Protein AF-A0AAU3UX85-F1 (afdb_monomer_lite)

Secondary structure (DSSP, 8-state):
-HHHHHHHHHHHS---HHHHHHHHHHHHHHHHHHHHHHTT----HHHHHHHHTT---TT-HHHHHHHHHHHHHHHHHHHS----------

Sequence (90 aa):
MAIEADHQVIMELPINVDMLAGLRETARLAATHHSTQIEGNRLTQAQVAEALAGAHFLGRERDEAQVRNYYRALEHIENGPRRHTDPVRT

Structure (mmCIF, N/CA/C/O backbone):
data_AF-A0AAU3UX85-F1
#
_entry.id   AF-A0AAU3UX85-F1
#
loop_
_atom_site.group_PDB
_atom_site.id
_atom_site.type_symbol
_atom_site.label_atom_id
_atom_site.label_alt_id
_atom_site.label_comp_id
_atom_site.label_asym_id
_atom_site.label_entity_id
_atom_site.label_seq_id
_atom_site.pdbx_PDB_ins_code
_atom_site.Cartn_x
_atom_site.Cartn_y
_atom_site.Cartn_z
_atom_site.occupancy
_atom_site.B_iso_or_equiv
_atom_site.auth_seq_id
_atom_site.auth_comp_id
_atom_site.auth_asym_id
_atom_site.auth_atom_id
_atom_site.pdbx_PDB_model_num
ATOM 1 N N . MET A 1 1 ? 13.453 12.149 -20.627 1.00 73.81 1 MET A N 1
ATOM 2 C CA . MET A 1 1 ? 13.486 10.684 -20.806 1.00 73.81 1 MET A CA 1
ATOM 3 C C . MET A 1 1 ? 14.166 9.962 -19.636 1.00 73.81 1 MET A C 1
ATOM 5 O O . MET A 1 1 ? 14.701 8.885 -19.843 1.00 73.81 1 MET A O 1
ATOM 9 N N . ALA A 1 2 ? 14.190 10.522 -18.416 1.00 94.44 2 ALA A N 1
ATOM 10 C CA . ALA A 1 2 ? 14.776 9.812 -17.270 1.00 94.44 2 ALA A CA 1
ATOM 11 C C . ALA A 1 2 ? 13.862 8.663 -16.811 1.00 94.44 2 ALA A C 1
ATOM 13 O O . ALA A 1 2 ? 14.323 7.542 -16.664 1.00 94.44 2 ALA A O 1
ATOM 14 N N . ILE A 1 3 ? 12.551 8.923 -16.727 1.00 96.12 3 ILE A N 1
ATOM 15 C CA . ILE A 1 3 ? 11.530 7.929 -16.358 1.00 96.12 3 ILE A CA 1
ATOM 16 C C . ILE A 1 3 ? 11.565 6.719 -17.302 1.00 96.12 3 ILE A C 1
ATOM 18 O O . ILE A 1 3 ? 11.498 5.581 -16.859 1.00 96.12 3 ILE A O 1
ATOM 22 N N . GLU A 1 4 ? 11.693 6.955 -18.603 1.00 96.00 4 GLU A N 1
ATOM 23 C CA . GLU A 1 4 ? 11.690 5.927 -19.644 1.00 96.00 4 GLU A CA 1
ATOM 24 C C . GLU A 1 4 ? 12.974 5.096 -19.610 1.00 96.00 4 GLU A C 1
ATOM 26 O O . GLU A 1 4 ? 12.925 3.883 -19.811 1.00 96.00 4 GLU A O 1
ATOM 31 N N . ALA A 1 5 ? 14.111 5.732 -19.311 1.00 95.88 5 ALA A N 1
ATOM 32 C CA . ALA A 1 5 ? 15.374 5.035 -19.106 1.00 95.88 5 ALA A CA 1
ATOM 33 C C . ALA A 1 5 ? 15.321 4.147 -17.850 1.00 95.88 5 ALA A C 1
ATOM 35 O O . ALA A 1 5 ? 15.655 2.967 -17.927 1.00 95.88 5 ALA A O 1
ATOM 36 N N . ASP A 1 6 ? 14.827 4.676 -16.728 1.00 96.56 6 ASP A N 1
ATOM 37 C CA . ASP A 1 6 ? 14.680 3.927 -15.473 1.00 96.56 6 ASP A CA 1
ATOM 38 C C . ASP A 1 6 ? 13.677 2.771 -15.619 1.00 96.56 6 ASP A C 1
ATOM 40 O O . ASP A 1 6 ? 13.909 1.661 -15.137 1.00 96.56 6 ASP A O 1
ATOM 44 N N . HIS A 1 7 ? 12.580 2.999 -16.344 1.00 94.38 7 HIS A N 1
ATOM 45 C CA . HIS A 1 7 ? 11.600 1.967 -16.664 1.00 94.38 7 HIS A CA 1
ATOM 46 C C . HIS A 1 7 ? 12.225 0.819 -17.464 1.00 94.38 7 HIS A C 1
ATOM 48 O O . HIS A 1 7 ? 11.982 -0.346 -17.147 1.00 94.38 7 HIS A O 1
ATOM 54 N N . GLN A 1 8 ? 13.041 1.129 -18.478 1.00 95.31 8 GLN A N 1
ATOM 55 C CA . GLN A 1 8 ? 13.715 0.103 -19.272 1.00 95.31 8 GLN A CA 1
ATOM 56 C C . GLN A 1 8 ? 14.653 -0.749 -18.408 1.00 95.31 8 GLN A C 1
ATOM 58 O O . GLN A 1 8 ? 14.621 -1.973 -18.507 1.00 95.31 8 GLN A O 1
ATOM 63 N N . VAL A 1 9 ? 15.411 -0.120 -17.503 1.00 95.19 9 VAL A N 1
ATOM 64 C CA . VAL A 1 9 ? 16.274 -0.834 -16.547 1.00 95.19 9 VAL A CA 1
ATOM 65 C C . VAL A 1 9 ? 15.457 -1.801 -15.689 1.00 95.19 9 VAL A C 1
ATOM 67 O O . VAL A 1 9 ? 15.840 -2.959 -15.552 1.00 95.19 9 VAL A O 1
ATOM 70 N N . ILE A 1 10 ? 14.316 -1.364 -15.143 1.00 92.12 10 ILE A N 1
ATOM 71 C CA . ILE A 1 10 ? 13.448 -2.220 -14.316 1.00 92.12 10 ILE A CA 1
ATOM 72 C C . ILE A 1 10 ? 12.898 -3.408 -15.117 1.00 92.12 10 ILE A C 1
ATOM 74 O O . ILE A 1 10 ? 12.853 -4.520 -14.593 1.00 92.12 10 ILE A O 1
ATOM 78 N N . MET A 1 11 ? 12.502 -3.191 -16.375 1.00 92.44 11 MET A N 1
ATOM 79 C CA . MET A 1 11 ? 11.956 -4.244 -17.242 1.00 92.44 11 MET A CA 1
ATOM 80 C C . MET A 1 11 ? 12.978 -5.330 -17.600 1.00 92.44 11 MET A C 1
ATOM 82 O O . MET A 1 11 ? 12.589 -6.459 -17.895 1.00 92.44 11 MET A O 1
ATOM 86 N N . GLU A 1 12 ? 14.269 -5.006 -17.558 1.00 94.44 12 GLU A N 1
ATOM 87 C CA . GLU A 1 12 ? 15.366 -5.930 -17.861 1.00 94.44 12 GLU A CA 1
ATOM 88 C C . GLU A 1 12 ? 15.929 -6.640 -16.618 1.00 94.44 12 GLU A C 1
ATOM 90 O O . GLU A 1 12 ? 16.748 -7.554 -16.749 1.00 94.44 12 GLU A O 1
ATOM 95 N N . LEU A 1 13 ? 15.500 -6.262 -15.406 1.00 93.88 13 LEU A N 1
ATOM 96 C CA . LEU A 1 13 ? 15.985 -6.891 -14.178 1.00 93.88 13 LEU A CA 1
ATOM 97 C C . LEU A 1 13 ? 15.616 -8.385 -14.134 1.00 93.88 13 LEU A C 1
ATOM 99 O O . LEU A 1 13 ? 14.468 -8.756 -14.395 1.00 93.88 13 LEU A O 1
ATOM 103 N N . PRO A 1 14 ? 16.547 -9.265 -13.720 1.00 94.06 14 PRO A N 1
ATOM 104 C CA . PRO A 1 14 ? 16.254 -10.680 -13.534 1.00 94.06 14 PRO A CA 1
ATOM 105 C C . PRO A 1 14 ? 15.428 -10.880 -12.254 1.00 94.06 14 PRO A C 1
ATOM 107 O O . PRO A 1 14 ? 15.963 -11.166 -11.181 1.00 94.06 14 PRO A O 1
ATOM 110 N N . ILE A 1 15 ? 14.109 -10.710 -12.361 1.00 93.31 15 ILE A N 1
ATOM 111 C CA . ILE A 1 15 ? 13.167 -10.846 -11.247 1.00 93.31 15 ILE A CA 1
ATOM 112 C C . ILE A 1 15 ? 12.530 -12.237 -11.263 1.00 93.31 15 ILE A C 1
ATOM 114 O O . ILE A 1 15 ? 11.856 -12.613 -12.220 1.00 93.31 15 ILE A O 1
ATOM 118 N N . ASN A 1 16 ? 12.719 -13.005 -10.188 1.00 95.44 16 ASN A N 1
ATOM 119 C CA . ASN A 1 16 ? 12.033 -14.286 -10.014 1.00 95.44 16 ASN A CA 1
ATOM 120 C C . ASN A 1 16 ? 10.603 -14.096 -9.465 1.00 95.44 16 ASN A C 1
ATOM 122 O O . ASN A 1 16 ? 10.227 -13.014 -9.013 1.00 95.44 16 ASN A O 1
ATOM 126 N N . VAL A 1 17 ? 9.793 -15.158 -9.517 1.00 94.38 17 VAL A N 1
ATOM 127 C CA . VAL A 1 17 ? 8.363 -15.100 -9.161 1.00 94.38 17 VAL A CA 1
ATOM 128 C C . VAL A 1 17 ? 8.144 -14.702 -7.697 1.00 94.38 17 VAL A C 1
ATOM 130 O O . VAL A 1 17 ? 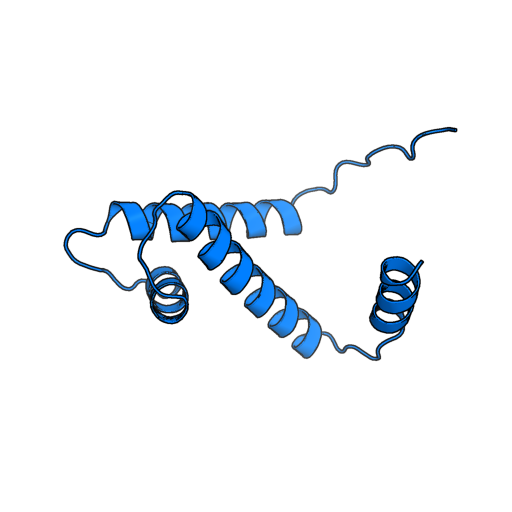7.281 -13.868 -7.427 1.00 94.38 17 VAL A O 1
ATOM 133 N N . ASP A 1 18 ? 8.949 -15.228 -6.773 1.00 96.19 18 ASP A N 1
ATOM 134 C CA . ASP A 1 18 ? 8.821 -14.935 -5.340 1.00 96.19 18 ASP A CA 1
ATOM 135 C C . ASP A 1 18 ? 9.163 -13.472 -5.032 1.00 96.19 18 ASP A C 1
ATOM 137 O O . ASP A 1 18 ? 8.440 -12.786 -4.308 1.00 96.19 18 ASP A O 1
ATOM 141 N N . MET A 1 19 ? 10.227 -12.953 -5.648 1.00 95.88 19 MET A N 1
ATOM 142 C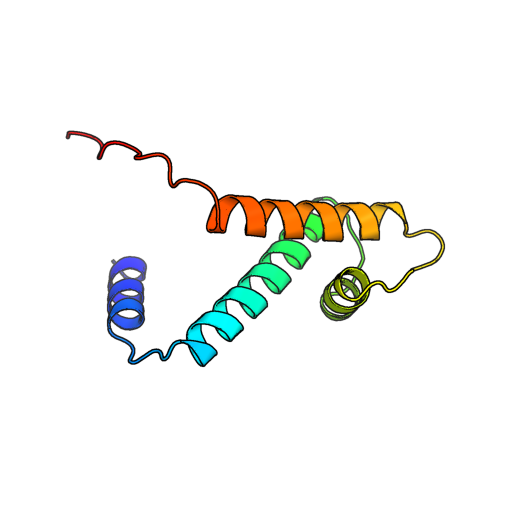 CA . MET A 1 19 ? 10.615 -11.552 -5.520 1.00 95.88 19 MET A CA 1
ATOM 143 C C . MET A 1 19 ? 9.559 -10.63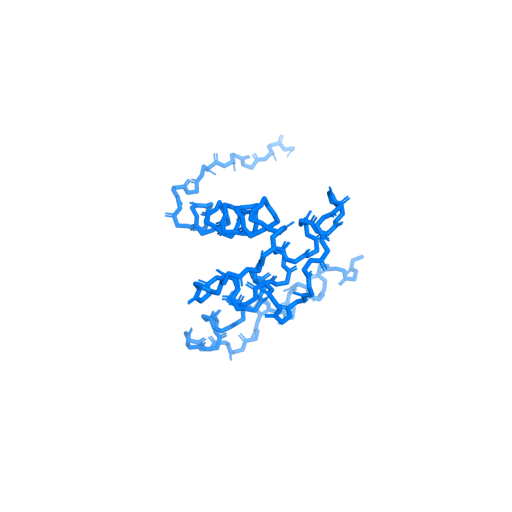1 -6.130 1.00 95.88 19 MET A C 1
ATOM 145 O O . MET A 1 19 ? 9.213 -9.619 -5.525 1.00 95.88 19 MET A O 1
ATOM 149 N N . LEU A 1 20 ? 8.998 -10.984 -7.291 1.00 93.88 20 LEU A N 1
ATOM 150 C CA . LEU A 1 20 ? 7.907 -10.220 -7.896 1.00 93.88 20 LEU A CA 1
ATOM 151 C C . LEU A 1 20 ? 6.672 -10.177 -6.985 1.00 93.88 20 LEU A C 1
ATOM 153 O O . LEU A 1 20 ? 6.041 -9.126 -6.864 1.00 93.88 20 LEU A O 1
ATOM 157 N N . ALA A 1 21 ? 6.329 -11.296 -6.342 1.00 93.94 21 ALA A N 1
ATOM 158 C CA . ALA A 1 21 ? 5.221 -11.358 -5.396 1.00 93.94 21 ALA A CA 1
ATOM 159 C C . ALA A 1 21 ? 5.458 -10.429 -4.193 1.00 93.94 21 ALA A C 1
ATOM 161 O O . ALA A 1 21 ? 4.594 -9.606 -3.885 1.00 93.94 21 ALA A O 1
ATOM 162 N N . GLY A 1 22 ? 6.649 -10.478 -3.587 1.00 96.00 22 GLY A N 1
ATOM 163 C CA . GLY A 1 22 ? 7.009 -9.607 -2.463 1.00 96.00 22 GLY A CA 1
ATOM 164 C C . GLY A 1 22 ? 7.066 -8.117 -2.830 1.00 96.00 22 GLY A C 1
ATOM 165 O O . GLY A 1 22 ? 6.596 -7.268 -2.069 1.00 96.00 22 GLY A O 1
ATOM 166 N N . LEU A 1 23 ? 7.576 -7.777 -4.020 1.00 95.31 23 LEU A N 1
ATOM 167 C CA . LEU A 1 23 ? 7.577 -6.398 -4.523 1.00 95.31 23 LEU A CA 1
ATOM 168 C C . LEU A 1 23 ? 6.149 -5.868 -4.707 1.00 95.31 23 LEU A C 1
ATOM 170 O O . LEU A 1 23 ? 5.857 -4.747 -4.292 1.00 95.31 23 LEU A O 1
ATOM 174 N N . ARG A 1 24 ? 5.244 -6.677 -5.274 1.00 94.44 24 ARG A N 1
ATOM 175 C CA . ARG A 1 24 ? 3.824 -6.313 -5.421 1.00 94.44 24 ARG A CA 1
ATOM 176 C C . ARG A 1 24 ? 3.131 -6.142 -4.077 1.00 94.44 24 ARG A C 1
ATOM 178 O O . ARG A 1 24 ? 2.392 -5.180 -3.894 1.00 94.44 24 ARG A O 1
ATOM 185 N N . GLU A 1 25 ? 3.379 -7.037 -3.128 1.00 95.06 25 GLU A N 1
ATOM 186 C CA . GLU A 1 25 ? 2.835 -6.922 -1.774 1.00 95.06 25 GLU A CA 1
ATOM 187 C C . GLU A 1 25 ? 3.293 -5.626 -1.091 1.00 95.06 25 GLU A C 1
ATOM 189 O O . GLU A 1 25 ? 2.464 -4.848 -0.616 1.00 95.06 25 GLU A O 1
ATOM 194 N N . THR A 1 26 ? 4.596 -5.338 -1.140 1.00 96.38 26 THR A N 1
ATOM 195 C CA . THR A 1 26 ? 5.175 -4.106 -0.583 1.00 96.38 26 THR A CA 1
ATOM 196 C C . THR A 1 26 ? 4.576 -2.862 -1.241 1.00 96.38 26 THR A C 1
ATOM 198 O O . THR A 1 26 ? 4.200 -1.911 -0.552 1.00 96.38 26 THR A O 1
ATOM 201 N N . ALA A 1 27 ? 4.429 -2.877 -2.569 1.00 96.56 27 ALA A N 1
ATOM 202 C CA . ALA A 1 27 ? 3.829 -1.780 -3.317 1.00 96.56 27 ALA A CA 1
ATOM 203 C C . ALA A 1 27 ? 2.356 -1.560 -2.935 1.00 96.56 27 ALA A C 1
ATOM 205 O O . ALA A 1 27 ? 1.958 -0.419 -2.706 1.00 96.56 27 ALA A O 1
ATOM 206 N N . ARG A 1 28 ? 1.555 -2.627 -2.793 1.00 96.56 28 ARG A N 1
ATOM 207 C CA . ARG A 1 28 ? 0.149 -2.516 -2.362 1.00 96.56 28 ARG A CA 1
ATOM 208 C C . ARG A 1 28 ? 0.017 -1.977 -0.941 1.00 96.56 28 ARG A C 1
ATOM 210 O O . ARG A 1 28 ? -0.852 -1.137 -0.699 1.00 96.56 28 ARG A O 1
ATOM 217 N N . LEU A 1 29 ? 0.876 -2.407 -0.014 1.00 97.75 29 LEU A N 1
ATOM 218 C CA . LEU A 1 29 ? 0.905 -1.877 1.355 1.00 97.75 29 LEU A CA 1
ATOM 219 C C . LEU A 1 29 ? 1.221 -0.376 1.369 1.00 97.75 29 LEU A C 1
ATOM 221 O O . LEU A 1 29 ? 0.488 0.401 1.984 1.00 97.75 29 LEU A O 1
ATOM 225 N N . ALA A 1 30 ? 2.264 0.045 0.647 1.00 98.12 30 ALA A N 1
ATOM 226 C CA . ALA A 1 30 ? 2.656 1.450 0.554 1.00 98.12 30 ALA A CA 1
ATOM 227 C C . ALA A 1 30 ? 1.575 2.311 -0.121 1.00 98.12 30 ALA A C 1
ATOM 229 O O . ALA A 1 30 ? 1.212 3.370 0.396 1.00 98.12 30 ALA A O 1
ATOM 230 N N . ALA A 1 31 ? 1.007 1.833 -1.233 1.00 98.06 31 ALA A N 1
ATOM 231 C CA . ALA A 1 31 ? -0.077 2.510 -1.938 1.00 98.06 31 ALA A CA 1
ATOM 232 C C . ALA A 1 31 ? -1.314 2.672 -1.046 1.00 98.06 31 ALA A C 1
ATOM 234 O O . ALA A 1 31 ? -1.901 3.751 -1.004 1.00 98.06 31 ALA A O 1
ATOM 235 N N . THR A 1 32 ? -1.674 1.635 -0.285 1.00 98.44 32 THR A N 1
ATOM 236 C CA . THR A 1 32 ? -2.792 1.691 0.666 1.00 98.44 32 THR A CA 1
ATOM 237 C C . THR A 1 32 ? -2.537 2.707 1.773 1.00 98.44 32 THR A C 1
ATOM 239 O O . THR A 1 32 ? -3.411 3.527 2.062 1.00 98.44 32 THR A O 1
ATOM 242 N N . HIS A 1 33 ? -1.341 2.693 2.369 1.00 98.62 33 HIS A N 1
ATOM 243 C CA . HIS A 1 33 ? -0.988 3.631 3.431 1.00 98.62 33 HIS A CA 1
ATOM 244 C C . HIS A 1 33 ? -1.082 5.079 2.948 1.00 98.62 33 HIS A C 1
ATOM 246 O O . HIS A 1 33 ? -1.842 5.859 3.515 1.00 98.62 33 HIS A O 1
ATOM 252 N N . HIS A 1 34 ? -0.376 5.433 1.875 1.00 98.44 34 HIS A N 1
ATOM 253 C CA . HIS A 1 34 ? -0.335 6.821 1.426 1.00 98.44 34 HIS A CA 1
ATOM 254 C C . HIS A 1 34 ? -1.667 7.301 0.843 1.00 98.44 34 HIS A C 1
ATOM 256 O O . HIS A 1 34 ? -2.062 8.431 1.117 1.00 98.44 34 HIS A O 1
ATOM 262 N N . SER A 1 35 ? -2.400 6.452 0.117 1.00 98.19 35 SER A N 1
ATOM 263 C CA . SER A 1 35 ? -3.694 6.849 -0.461 1.00 98.19 35 SER A CA 1
ATOM 264 C C . SER A 1 35 ? -4.751 7.093 0.609 1.00 98.19 35 SER A C 1
ATOM 266 O O . SER A 1 35 ? -5.485 8.069 0.543 1.00 98.19 35 SER A O 1
ATOM 268 N N . THR A 1 36 ? -4.800 6.261 1.650 1.00 98.25 36 THR A N 1
ATOM 269 C CA . THR A 1 36 ? -5.734 6.507 2.760 1.00 98.25 36 THR A CA 1
ATOM 270 C C . THR A 1 36 ? -5.261 7.658 3.656 1.00 98.25 36 THR A C 1
ATOM 272 O O . THR A 1 36 ? -6.080 8.407 4.188 1.00 98.25 36 THR A O 1
ATOM 275 N N . GLN A 1 37 ? -3.946 7.857 3.801 1.00 98.44 37 GLN A N 1
ATOM 276 C CA . GLN A 1 37 ? -3.373 8.946 4.597 1.00 98.44 37 GLN A CA 1
ATOM 277 C C . GLN A 1 37 ? -3.719 10.330 4.037 1.00 98.44 37 GLN A C 1
ATOM 279 O O . GLN A 1 37 ? -4.067 11.221 4.814 1.00 98.44 37 GLN A O 1
ATOM 284 N N . ILE A 1 38 ? -3.676 10.523 2.712 1.00 98.19 38 ILE A N 1
ATOM 285 C CA . ILE A 1 38 ? -4.068 11.805 2.097 1.00 98.19 38 ILE A CA 1
ATOM 286 C C . ILE A 1 38 ? -5.560 12.123 2.295 1.00 98.19 38 ILE A C 1
ATOM 288 O O . ILE A 1 38 ? -5.944 13.289 2.275 1.00 98.19 38 ILE A O 1
ATOM 292 N N . GLU A 1 39 ? -6.387 11.107 2.554 1.00 97.06 39 GLU A N 1
ATOM 293 C CA . GLU A 1 39 ? -7.810 11.242 2.893 1.00 97.06 39 GLU A CA 1
ATOM 294 C C . GLU A 1 39 ? -8.055 11.447 4.404 1.00 97.06 39 GLU A C 1
ATOM 296 O O . GLU A 1 39 ? -9.197 11.586 4.849 1.00 97.06 39 GLU A O 1
ATOM 301 N N . GLY A 1 40 ? -6.989 11.504 5.210 1.00 97.69 40 GLY A N 1
ATOM 302 C CA . GLY A 1 40 ? -7.044 11.782 6.646 1.00 97.69 40 GLY A CA 1
ATOM 303 C C . GLY A 1 40 ? -6.971 10.553 7.553 1.00 97.69 40 GLY A C 1
ATOM 304 O O . GLY A 1 40 ? -7.102 10.707 8.772 1.00 97.69 40 GLY A O 1
ATOM 305 N N . ASN A 1 41 ? -6.733 9.356 7.005 1.00 98.38 41 ASN A N 1
ATOM 306 C CA . ASN A 1 41 ? -6.439 8.167 7.805 1.00 98.38 41 ASN A CA 1
ATOM 307 C C . ASN A 1 41 ? -5.134 8.373 8.593 1.00 98.38 41 ASN A C 1
ATOM 309 O O . ASN A 1 41 ? -4.139 8.863 8.056 1.00 98.38 41 ASN A O 1
ATOM 313 N N . ARG A 1 42 ? -5.129 8.015 9.882 1.00 97.25 42 ARG A N 1
ATOM 314 C CA . ARG A 1 42 ? -3.972 8.241 10.770 1.00 97.25 42 ARG A CA 1
ATOM 315 C C . ARG A 1 42 ? -3.241 6.963 11.176 1.00 97.25 42 ARG A C 1
ATOM 317 O O . ARG A 1 42 ? -2.367 7.042 12.037 1.00 97.25 42 ARG A O 1
ATOM 324 N N . LEU A 1 43 ? -3.602 5.808 10.616 1.00 98.25 43 LEU A N 1
ATOM 325 C CA . LEU A 1 43 ? -2.850 4.575 10.836 1.00 98.25 43 LEU A CA 1
ATOM 326 C C . LEU A 1 43 ? -1.449 4.709 10.232 1.00 98.25 43 LEU A C 1
ATOM 328 O O . LEU A 1 43 ? -1.280 5.189 9.109 1.00 98.25 43 LEU A O 1
ATOM 332 N N . THR A 1 44 ? -0.433 4.289 10.982 1.00 98.19 44 THR A N 1
ATOM 333 C CA . THR A 1 44 ? 0.942 4.206 10.473 1.00 98.19 44 THR A CA 1
ATOM 334 C C . THR A 1 44 ? 1.067 3.084 9.441 1.00 98.19 44 THR A C 1
ATOM 336 O O . THR A 1 44 ? 0.231 2.184 9.388 1.00 98.19 44 THR A O 1
ATOM 339 N N . GLN A 1 45 ? 2.137 3.078 8.644 1.00 97.62 45 GLN A N 1
ATOM 340 C CA . GLN A 1 45 ? 2.388 1.988 7.695 1.00 97.62 45 GLN A CA 1
ATOM 341 C C . GLN A 1 45 ? 2.427 0.603 8.372 1.00 97.62 45 GLN A C 1
ATOM 343 O O . GLN A 1 45 ? 1.912 -0.364 7.816 1.00 97.62 45 GLN A O 1
ATOM 348 N N . ALA A 1 46 ? 2.975 0.509 9.588 1.00 97.94 46 ALA A N 1
ATOM 349 C CA . ALA A 1 46 ? 2.953 -0.729 10.369 1.00 97.94 46 ALA A CA 1
ATOM 350 C C . ALA A 1 46 ? 1.520 -1.122 10.767 1.00 97.94 46 ALA A C 1
ATOM 352 O O . ALA A 1 46 ? 1.108 -2.260 10.559 1.00 97.94 46 ALA A O 1
ATOM 353 N N . GLN A 1 47 ? 0.722 -0.161 11.240 1.00 98.12 47 GLN A N 1
ATOM 354 C CA . GLN A 1 47 ? -0.677 -0.401 11.604 1.00 98.12 47 GLN A CA 1
ATOM 355 C C . GLN A 1 47 ? -1.563 -0.746 10.402 1.00 98.12 47 GLN A C 1
ATOM 357 O O . GLN A 1 47 ? -2.547 -1.460 10.558 1.00 98.12 47 GLN A O 1
ATOM 362 N N . VAL A 1 48 ? -1.229 -0.273 9.197 1.00 98.31 48 VAL A N 1
ATOM 363 C CA . VAL A 1 48 ? -1.884 -0.707 7.954 1.00 98.31 48 VAL A CA 1
ATOM 364 C C . VAL A 1 48 ? -1.669 -2.205 7.739 1.00 98.31 48 VAL A C 1
ATOM 366 O O . VAL A 1 48 ? -2.637 -2.921 7.491 1.00 98.31 48 VAL A O 1
ATOM 369 N N . ALA A 1 49 ? -0.434 -2.693 7.887 1.00 98.00 49 ALA A N 1
ATOM 370 C CA . ALA A 1 49 ? -0.142 -4.123 7.787 1.00 98.00 49 ALA A CA 1
ATOM 371 C C . ALA A 1 49 ? -0.875 -4.930 8.876 1.00 98.00 49 ALA A C 1
ATOM 373 O O . ALA A 1 49 ? -1.498 -5.946 8.576 1.00 98.00 49 ALA A O 1
ATOM 374 N N . GLU A 1 50 ? -0.890 -4.440 10.118 1.00 98.31 50 GLU A N 1
ATOM 375 C CA . GLU A 1 50 ? -1.637 -5.056 11.222 1.00 98.31 50 GLU A CA 1
ATOM 376 C C . GLU A 1 50 ? -3.154 -5.089 10.952 1.00 98.31 50 GLU A C 1
ATOM 378 O O . GLU A 1 50 ? -3.795 -6.122 11.147 1.00 98.31 50 GLU A O 1
ATOM 383 N N . ALA A 1 51 ? -3.743 -3.997 10.449 1.00 97.75 51 ALA A N 1
ATOM 384 C CA . ALA A 1 51 ? -5.167 -3.921 10.108 1.00 97.75 51 ALA A CA 1
ATOM 385 C C . ALA A 1 51 ? -5.559 -4.925 9.012 1.00 97.75 51 ALA A C 1
ATOM 387 O O . ALA A 1 51 ? -6.661 -5.483 9.042 1.00 97.75 51 ALA A O 1
ATOM 388 N N . LEU A 1 52 ? -4.665 -5.156 8.044 1.00 97.38 52 LEU A N 1
ATOM 389 C CA . LEU A 1 52 ? -4.836 -6.162 6.993 1.00 97.38 52 LEU A CA 1
ATOM 390 C C . LEU A 1 52 ? -4.666 -7.589 7.527 1.00 97.38 52 LEU A C 1
ATOM 392 O O . LEU A 1 52 ? -5.364 -8.488 7.062 1.00 97.38 52 LEU A O 1
ATOM 396 N N . ALA A 1 53 ? -3.829 -7.781 8.549 1.00 97.31 53 ALA A N 1
ATOM 397 C CA . ALA A 1 53 ? -3.712 -9.033 9.298 1.00 97.31 53 ALA A CA 1
ATOM 398 C C . ALA A 1 53 ? -4.880 -9.283 10.280 1.00 97.31 53 ALA A C 1
ATOM 400 O O . ALA A 1 53 ? -4.926 -10.327 10.927 1.00 97.31 53 ALA A O 1
ATOM 401 N N . GLY A 1 54 ? -5.838 -8.354 10.382 1.00 96.38 54 GLY A N 1
ATOM 402 C CA . GLY A 1 54 ? -7.044 -8.496 11.203 1.00 96.38 54 GLY A CA 1
ATOM 403 C C . GLY A 1 54 ? -6.979 -7.822 12.575 1.00 96.38 54 GLY A C 1
ATOM 404 O O . GLY A 1 54 ? -7.839 -8.087 13.412 1.00 96.38 54 GLY A O 1
ATOM 405 N N . ALA A 1 55 ? -5.994 -6.956 12.823 1.00 96.62 55 ALA A N 1
ATOM 406 C CA . ALA A 1 55 ? -5.960 -6.149 14.038 1.00 96.62 55 ALA A CA 1
ATOM 407 C C . ALA A 1 55 ? -7.121 -5.142 14.095 1.00 96.62 55 ALA A C 1
ATOM 409 O O . ALA A 1 55 ? -7.614 -4.661 13.069 1.00 96.62 55 ALA A O 1
ATOM 410 N N . HIS A 1 56 ? -7.502 -4.798 15.326 1.00 97.12 56 HIS A N 1
ATOM 411 C CA . HIS A 1 56 ? -8.522 -3.805 15.634 1.00 97.12 56 HIS A CA 1
ATOM 412 C C . HIS A 1 56 ? -7.958 -2.702 16.527 1.00 97.12 56 HIS A C 1
ATOM 414 O O . HIS A 1 56 ? -7.257 -2.960 17.507 1.00 97.12 56 HIS A O 1
ATOM 420 N N . PHE A 1 57 ? -8.310 -1.467 16.203 1.00 96.19 57 PHE A N 1
ATOM 421 C CA . PHE A 1 57 ? -7.876 -0.244 16.847 1.00 96.19 57 PHE A CA 1
ATOM 422 C C . PHE A 1 57 ? -9.121 0.505 17.334 1.00 96.19 57 PHE A C 1
ATOM 424 O O . PHE A 1 57 ? -9.880 1.071 16.548 1.00 96.19 57 PHE A O 1
ATOM 431 N N . LEU A 1 58 ? -9.331 0.516 18.653 1.00 95.44 58 LEU A N 1
ATOM 432 C CA . LEU A 1 58 ? -10.500 1.141 19.277 1.00 95.44 58 LEU A CA 1
ATOM 433 C C . LEU A 1 58 ? -10.649 2.614 18.848 1.00 95.44 58 LEU A C 1
ATOM 435 O O . LEU A 1 58 ? -9.702 3.399 18.959 1.00 95.44 58 LEU A O 1
ATOM 439 N N . GLY A 1 59 ? -11.836 2.996 18.373 1.00 96.12 59 GLY A N 1
ATOM 440 C CA . GLY A 1 59 ? -12.131 4.350 17.892 1.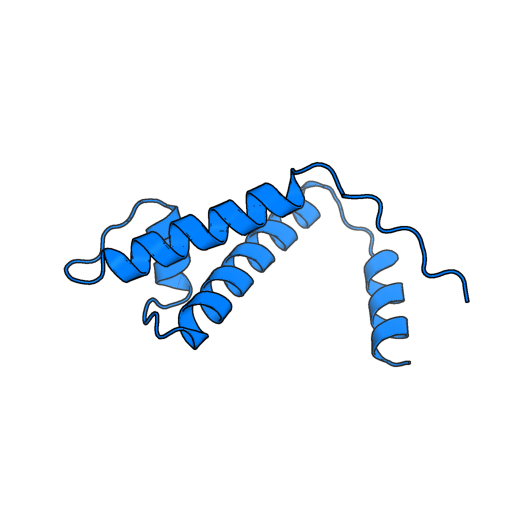00 96.12 59 GLY A CA 1
ATOM 441 C C . GLY A 1 59 ? -11.549 4.671 16.510 1.00 96.12 59 GLY A C 1
ATOM 442 O O . GLY A 1 59 ? -11.583 5.829 16.082 1.00 96.12 59 GLY A O 1
ATOM 443 N N . ARG A 1 60 ? -10.982 3.675 15.819 1.00 97.12 60 ARG A N 1
ATOM 444 C CA . ARG A 1 60 ? -10.392 3.770 14.474 1.00 97.12 60 ARG A CA 1
ATOM 445 C C . ARG A 1 60 ? -10.995 2.755 13.506 1.00 97.12 60 ARG A C 1
ATOM 447 O O . ARG A 1 60 ? -10.433 2.497 12.446 1.00 97.12 60 ARG A O 1
ATOM 454 N N . GLU A 1 61 ? -12.180 2.242 13.805 1.00 97.31 61 GLU A N 1
ATOM 455 C CA . GLU A 1 61 ? -12.862 1.210 13.023 1.00 97.31 61 GLU A CA 1
ATOM 456 C C . GLU A 1 61 ? -13.096 1.672 11.572 1.00 97.31 61 GLU A C 1
ATOM 458 O O . GLU A 1 61 ? -12.985 0.893 10.622 1.00 97.31 61 GLU A O 1
ATOM 463 N N . ARG A 1 62 ? -13.360 2.974 11.384 1.00 96.75 62 ARG A N 1
ATOM 464 C CA . ARG A 1 62 ? -13.468 3.599 10.057 1.00 96.75 62 ARG A CA 1
ATOM 465 C C . ARG A 1 62 ? -12.132 3.609 9.306 1.00 96.75 62 ARG A C 1
ATOM 467 O O . ARG A 1 62 ? -12.129 3.368 8.098 1.00 96.75 62 ARG A O 1
ATOM 474 N N . ASP A 1 63 ? -11.029 3.912 9.988 1.00 97.88 63 ASP A N 1
ATOM 475 C CA . ASP A 1 63 ? -9.689 3.949 9.389 1.00 97.88 63 ASP A CA 1
ATOM 476 C C . ASP A 1 63 ? -9.279 2.536 8.943 1.00 97.88 63 ASP A C 1
ATOM 478 O O . ASP A 1 63 ? -8.808 2.344 7.821 1.00 97.88 63 ASP A O 1
ATOM 482 N N . GLU A 1 64 ? -9.547 1.525 9.772 1.00 98.31 64 GLU A N 1
ATOM 483 C CA . GLU A 1 64 ? -9.329 0.124 9.413 1.00 98.31 64 GLU A CA 1
ATOM 484 C C . GLU A 1 64 ? -10.156 -0.318 8.200 1.00 98.31 64 GLU A C 1
ATOM 486 O O . GLU A 1 64 ? -9.655 -1.004 7.307 1.00 98.31 64 GLU A O 1
ATOM 491 N N . ALA A 1 65 ? -11.445 0.044 8.170 1.00 97.88 65 ALA A N 1
ATOM 492 C CA . ALA A 1 65 ? -12.333 -0.319 7.075 1.00 97.88 65 ALA A CA 1
ATOM 493 C C . ALA A 1 65 ? -11.860 0.298 5.753 1.00 97.88 65 ALA A C 1
ATOM 495 O O . ALA A 1 65 ? -11.846 -0.393 4.736 1.00 97.88 65 ALA A O 1
ATOM 496 N N . GLN A 1 66 ? -11.421 1.561 5.765 1.00 98.00 66 GLN A N 1
ATOM 497 C CA . GLN A 1 66 ? -10.836 2.208 4.587 1.00 98.00 66 GLN A CA 1
ATOM 498 C C . GLN A 1 66 ? -9.581 1.481 4.103 1.00 98.00 66 GLN A C 1
ATOM 500 O O . GLN A 1 66 ? -9.493 1.170 2.918 1.00 98.00 66 GLN A O 1
ATOM 505 N N . VAL A 1 67 ? -8.659 1.139 5.010 1.00 98.56 67 VAL A N 1
ATOM 506 C CA . VAL A 1 67 ? -7.446 0.373 4.680 1.00 98.56 67 VAL A CA 1
ATOM 507 C C . VAL A 1 67 ? -7.793 -0.962 4.024 1.00 98.56 67 VAL A C 1
ATOM 509 O O . VAL A 1 67 ? -7.320 -1.250 2.924 1.00 98.56 67 VAL A O 1
ATOM 512 N N . ARG A 1 68 ? -8.664 -1.762 4.653 1.00 98.38 68 ARG A N 1
ATOM 513 C CA . ARG A 1 68 ? -9.059 -3.079 4.125 1.00 98.38 68 ARG A CA 1
ATOM 514 C C . ARG A 1 68 ? -9.759 -2.968 2.773 1.00 98.38 68 ARG A C 1
ATOM 516 O O . ARG A 1 68 ? -9.497 -3.771 1.881 1.00 98.38 68 ARG A O 1
ATOM 523 N N . ASN A 1 69 ? -10.643 -1.987 2.613 1.00 97.94 69 ASN A N 1
ATOM 524 C CA . ASN A 1 69 ? -11.391 -1.799 1.374 1.00 97.94 69 ASN A CA 1
ATOM 525 C C . ASN A 1 69 ? -10.489 -1.318 0.234 1.00 97.94 69 ASN A C 1
ATOM 527 O O . ASN A 1 69 ? -10.588 -1.848 -0.870 1.00 97.94 69 ASN A O 1
ATOM 531 N N . TYR A 1 70 ? -9.591 -0.367 0.497 1.00 98.06 70 TYR A N 1
ATOM 532 C CA . TYR A 1 70 ? -8.658 0.133 -0.509 1.00 98.06 70 TYR A CA 1
ATOM 533 C C . TYR A 1 70 ? -7.684 -0.963 -0.959 1.00 98.06 70 TYR A C 1
ATOM 535 O O . TYR A 1 70 ? -7.513 -1.181 -2.157 1.00 98.06 70 TYR A O 1
ATOM 543 N N . TYR A 1 71 ? -7.124 -1.730 -0.018 1.00 97.81 71 TYR A N 1
ATOM 544 C CA . TYR A 1 71 ? -6.242 -2.853 -0.344 1.00 97.81 71 TYR A CA 1
ATOM 545 C C . TYR A 1 71 ? -6.943 -3.904 -1.223 1.00 97.81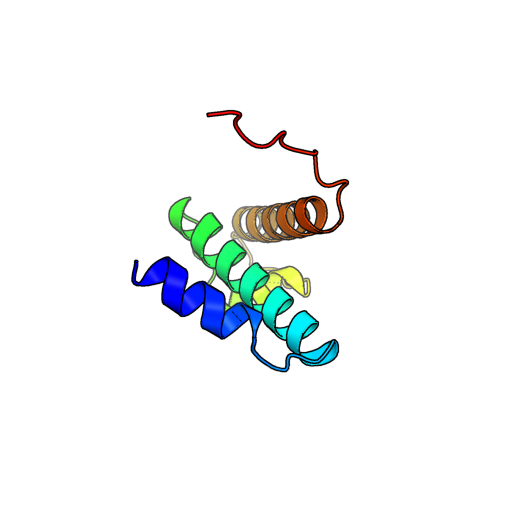 71 TYR A C 1
ATOM 547 O O . TYR A 1 71 ? -6.398 -4.335 -2.239 1.00 97.81 71 TYR A O 1
ATOM 555 N N . ARG A 1 72 ? -8.193 -4.266 -0.890 1.00 96.38 72 ARG A N 1
ATOM 556 C CA . ARG A 1 72 ? -9.019 -5.174 -1.711 1.00 96.38 72 ARG A CA 1
ATOM 557 C C . ARG A 1 72 ? -9.323 -4.607 -3.097 1.00 96.38 72 ARG A C 1
ATOM 559 O O . ARG A 1 72 ? -9.391 -5.365 -4.060 1.00 96.38 72 ARG A O 1
ATOM 566 N N . ALA A 1 73 ? -9.508 -3.293 -3.219 1.00 96.25 73 ALA A N 1
ATOM 567 C CA . ALA A 1 73 ? -9.715 -2.653 -4.514 1.00 96.25 73 ALA A CA 1
ATOM 568 C C . ALA A 1 73 ? -8.470 -2.772 -5.409 1.00 96.25 73 ALA A C 1
ATOM 570 O O . ALA A 1 73 ? -8.610 -3.106 -6.585 1.00 96.25 73 ALA A O 1
ATOM 571 N N . LEU A 1 74 ? -7.264 -2.578 -4.858 1.00 95.12 74 LEU A N 1
ATOM 572 C CA . LEU A 1 74 ? -6.012 -2.798 -5.594 1.00 95.12 74 LEU A CA 1
ATOM 573 C C . LEU A 1 74 ? -5.881 -4.252 -6.068 1.00 95.12 74 LEU A C 1
ATOM 575 O O . LEU A 1 74 ? -5.600 -4.493 -7.240 1.00 95.12 74 LEU A O 1
ATOM 579 N N . GLU A 1 75 ? -6.151 -5.218 -5.187 1.00 93.62 75 GLU A N 1
ATOM 580 C CA . GLU A 1 75 ? -6.130 -6.643 -5.538 1.00 93.62 75 GLU A CA 1
ATOM 581 C C . GLU A 1 75 ? -7.135 -6.977 -6.652 1.00 93.62 75 GLU A C 1
ATOM 583 O O . GLU A 1 75 ? -6.821 -7.720 -7.585 1.00 93.62 75 GLU A O 1
ATOM 588 N N . HIS A 1 76 ? -8.336 -6.397 -6.597 1.00 93.62 76 HIS A N 1
ATOM 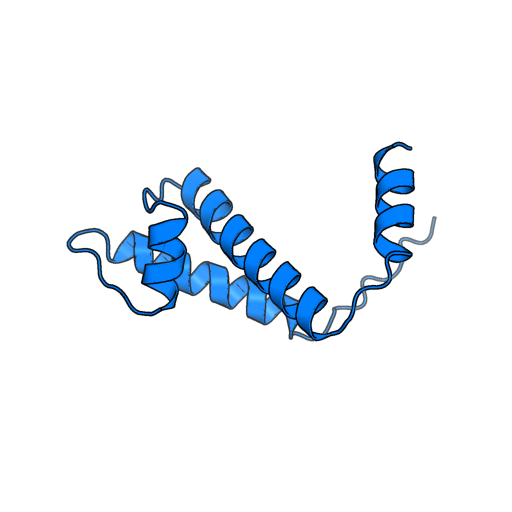589 C CA . HIS A 1 76 ? -9.345 -6.585 -7.635 1.00 93.62 76 HIS A CA 1
ATOM 590 C C . HIS A 1 76 ? -8.911 -6.007 -8.990 1.00 93.62 76 HIS A C 1
ATOM 592 O O . HIS A 1 76 ? -9.175 -6.622 -10.020 1.00 93.62 76 HIS A O 1
ATOM 598 N N . ILE A 1 77 ? -8.240 -4.852 -9.009 1.00 91.81 77 ILE A N 1
ATOM 599 C CA . ILE A 1 77 ? -7.728 -4.239 -10.245 1.00 91.81 77 ILE A CA 1
ATOM 600 C C . ILE A 1 77 ? -6.620 -5.099 -10.863 1.00 91.81 77 ILE A C 1
ATOM 602 O O . ILE A 1 77 ? -6.602 -5.289 -12.078 1.00 91.81 77 ILE A O 1
ATOM 606 N N . GLU A 1 78 ? -5.718 -5.637 -10.044 1.00 89.06 78 GLU A N 1
ATOM 607 C CA . GLU A 1 78 ? -4.608 -6.470 -10.516 1.00 89.06 78 GLU A CA 1
ATOM 608 C C . GLU A 1 78 ? -5.069 -7.829 -11.060 1.00 89.06 78 GLU A C 1
ATOM 610 O O . GLU A 1 78 ? -4.547 -8.293 -12.075 1.00 89.06 78 GLU A O 1
ATOM 615 N N . ASN A 1 79 ? -6.052 -8.455 -10.406 1.00 88.50 79 ASN A N 1
ATOM 616 C CA . ASN A 1 79 ? -6.570 -9.774 -10.784 1.00 88.50 79 ASN A CA 1
ATOM 617 C C . ASN A 1 79 ? -7.748 -9.710 -11.769 1.00 88.50 79 ASN A C 1
ATOM 619 O O . ASN A 1 79 ? -8.151 -10.729 -12.334 1.00 88.50 79 ASN A O 1
ATOM 623 N N . GLY A 1 80 ? -8.337 -8.529 -11.948 1.00 81.44 80 GLY A N 1
ATOM 624 C CA . GLY A 1 80 ? -9.458 -8.308 -12.846 1.00 81.44 80 GLY A CA 1
ATOM 625 C C . GLY A 1 80 ? -9.056 -8.418 -14.320 1.00 81.44 80 GLY A C 1
ATOM 626 O O . GLY A 1 80 ? -7.878 -8.311 -14.676 1.00 81.44 80 GLY A O 1
ATOM 627 N N . PRO A 1 81 ? -10.029 -8.608 -15.229 1.00 71.75 81 PRO A N 1
ATOM 628 C CA . PRO A 1 81 ? -9.750 -8.563 -16.654 1.00 71.75 81 PRO A CA 1
ATOM 629 C C . PRO A 1 81 ? -9.179 -7.187 -17.000 1.00 71.75 81 PRO A C 1
ATOM 631 O O . PRO A 1 81 ? -9.854 -6.167 -16.835 1.00 71.75 81 PRO A O 1
ATOM 634 N N . ARG A 1 82 ? -7.935 -7.154 -17.500 1.00 68.19 82 ARG A N 1
ATOM 635 C CA . ARG A 1 82 ? -7.362 -5.936 -18.078 1.00 68.19 82 ARG A CA 1
ATOM 636 C C . ARG A 1 82 ? -8.305 -5.483 -19.181 1.00 68.19 82 ARG A C 1
ATOM 638 O O . ARG A 1 82 ? -8.406 -6.145 -20.215 1.00 68.19 82 ARG A O 1
ATOM 645 N N . ARG A 1 83 ? -9.014 -4.372 -18.964 1.00 60.88 83 ARG A N 1
ATOM 646 C CA . ARG A 1 83 ? -9.712 -3.708 -20.063 1.00 60.88 83 ARG A CA 1
ATOM 647 C C . ARG A 1 83 ? -8.634 -3.395 -21.094 1.00 60.88 83 ARG A C 1
ATOM 649 O O . ARG A 1 83 ? -7.666 -2.716 -20.764 1.00 60.88 83 ARG A O 1
ATOM 656 N N . HIS A 1 84 ? -8.758 -3.959 -22.293 1.00 50.03 84 HIS A N 1
ATOM 657 C CA . HIS A 1 84 ? -7.967 -3.527 -23.438 1.00 50.03 84 HIS A CA 1
ATOM 658 C C . HIS A 1 84 ? -8.289 -2.044 -23.626 1.00 50.03 84 HIS A C 1
ATOM 660 O O . HIS A 1 84 ? -9.352 -1.688 -24.126 1.00 50.03 84 HIS A O 1
ATOM 666 N N . THR A 1 85 ? -7.437 -1.167 -23.110 1.00 52.66 85 THR A N 1
ATOM 667 C CA . THR A 1 85 ? -7.415 0.214 -23.559 1.00 52.66 85 THR A CA 1
ATOM 668 C C . THR A 1 85 ? -6.739 0.164 -24.914 1.00 52.66 85 THR A C 1
ATOM 670 O O . THR A 1 85 ? -5.540 -0.117 -24.985 1.00 52.66 85 THR A O 1
ATOM 673 N N . ASP A 1 86 ? -7.529 0.335 -25.974 1.00 44.19 86 ASP A N 1
ATOM 674 C CA . ASP A 1 86 ? -7.016 0.474 -27.332 1.00 44.19 86 ASP A CA 1
ATOM 675 C C . ASP A 1 86 ? -5.866 1.490 -27.330 1.00 44.19 86 ASP A C 1
ATOM 677 O O . ASP A 1 86 ? -5.996 2.554 -26.708 1.00 44.19 86 ASP A O 1
ATOM 681 N N . PRO A 1 87 ? -4.728 1.188 -27.980 1.00 50.66 87 PRO A N 1
ATOM 682 C CA . PRO A 1 87 ? -3.665 2.164 -28.103 1.00 50.66 87 PRO A CA 1
ATOM 683 C C . PRO A 1 87 ? -4.243 3.379 -28.825 1.00 50.66 87 PRO A C 1
ATOM 685 O O . PRO A 1 87 ? -4.863 3.246 -29.883 1.00 50.66 87 PRO A O 1
ATOM 688 N N . VAL A 1 88 ? -4.062 4.559 -28.228 1.00 53.03 88 VAL A N 1
ATOM 689 C CA . VAL A 1 88 ? -4.397 5.837 -28.854 1.00 53.03 88 VAL A CA 1
ATOM 690 C C . VAL A 1 88 ? -3.726 5.849 -30.224 1.00 53.03 88 VAL A C 1
ATOM 692 O O . VAL A 1 88 ? -2.504 5.907 -30.335 1.00 53.03 88 VAL A O 1
ATOM 695 N N . ARG A 1 89 ? -4.544 5.721 -31.270 1.00 45.38 89 ARG A N 1
ATOM 696 C CA . ARG A 1 89 ? -4.135 5.877 -32.662 1.00 45.38 89 ARG A CA 1
ATOM 697 C C . ARG A 1 89 ? -3.830 7.364 -32.855 1.00 45.38 89 ARG A C 1
ATOM 699 O O . ARG A 1 89 ? -4.753 8.155 -33.030 1.00 45.38 89 ARG A O 1
ATOM 706 N N . THR A 1 90 ? -2.559 7.733 -32.752 1.00 51.66 90 THR A N 1
ATOM 707 C CA . THR A 1 90 ? -2.017 8.973 -33.331 1.00 51.66 90 THR A CA 1
ATOM 708 C C . THR A 1 90 ? -1.377 8.665 -34.666 1.00 51.66 90 THR A C 1
ATOM 710 O O . THR A 1 90 ? -0.617 7.671 -34.706 1.00 51.66 90 THR A O 1
#

pLDDT: mean 91.27, std 13.64, range [44.19, 98.62]

Foldseek 3Di:
DVVVVVVVVVVPDPDDPVNVVVVVVVVLLVCLQVVLVVVPQDQDSVSLVVLCVPDDDPPRVVSSVSSNVSSVVVVCCVPDPPDPPDPPDD

Radius of gyration: 16.62 Å; chains: 1; bounding box: 30×27×53 Å